Protein AF-A0A2B5QBZ2-F1 (afdb_monomer_lite)

Radius of gyration: 16.88 Å; chains: 1; bounding box: 29×30×40 Å

pLDDT: mean 81.68, std 9.92, range [46.84, 94.62]

Organism: NCBI:txid64104

Foldseek 3Di:
DVVCVVVVHDDDDDDPPDCPVVVVVCVVVVVVPVPQPCVPDPDPVVSVVVVVVVVVVVD

Structure (mmCIF, N/CA/C/O backbone):
data_AF-A0A2B5QBZ2-F1
#
_entry.id   AF-A0A2B5QBZ2-F1
#
loop_
_atom_site.group_PDB
_atom_site.id
_atom_site.type_symbol
_atom_site.label_atom_id
_atom_site.label_alt_id
_atom_site.label_comp_id
_atom_site.label_asym_id
_atom_site.label_entity_id
_atom_site.label_seq_id
_atom_site.pdbx_PDB_ins_code
_atom_site.Cartn_x
_atom_site.Cartn_y
_atom_site.Cartn_z
_atom_site.occupancy
_atom_site.B_iso_or_equiv
_atom_site.auth_seq_id
_atom_site.auth_comp_id
_atom_site.auth_asym_id
_atom_site.auth_atom_id
_atom_site.pdbx_PDB_model_num
ATOM 1 N N . MET A 1 1 ? 4.157 -7.485 14.946 1.00 63.31 1 MET A N 1
ATOM 2 C CA . MET A 1 1 ? 3.446 -7.191 16.218 1.00 63.31 1 MET A CA 1
ATOM 3 C C . MET A 1 1 ? 4.206 -6.212 17.112 1.00 63.31 1 MET A C 1
ATOM 5 O O . MET A 1 1 ? 3.584 -5.258 17.556 1.00 63.31 1 MET A O 1
ATOM 9 N N . LYS A 1 2 ? 5.510 -6.411 17.377 1.00 76.56 2 LYS A N 1
ATOM 10 C CA . LYS A 1 2 ? 6.293 -5.536 18.273 1.00 76.56 2 LYS A CA 1
ATOM 11 C C . LYS A 1 2 ? 6.446 -4.100 17.739 1.00 76.56 2 LYS A C 1
ATOM 13 O O . LYS A 1 2 ? 6.042 -3.171 18.420 1.00 76.56 2 LYS A O 1
ATOM 18 N N . GLN A 1 3 ? 6.845 -3.948 16.475 1.00 90.06 3 GLN A N 1
ATOM 19 C CA . GLN A 1 3 ? 7.023 -2.636 15.825 1.00 90.06 3 GLN A CA 1
ATOM 20 C C . GLN A 1 3 ? 5.742 -1.784 15.796 1.00 90.06 3 GLN A C 1
ATOM 22 O O . GLN A 1 3 ? 5.774 -0.596 16.076 1.00 90.06 3 GLN A O 1
ATOM 27 N N . LEU A 1 4 ? 4.583 -2.393 15.522 1.00 89.88 4 LEU A N 1
ATOM 28 C CA . LEU A 1 4 ? 3.306 -1.665 15.496 1.00 89.88 4 LEU A CA 1
ATOM 29 C C . LEU A 1 4 ? 2.891 -1.182 16.891 1.00 89.88 4 LEU A C 1
ATOM 31 O O . LEU A 1 4 ? 2.352 -0.089 17.019 1.00 89.88 4 LEU A O 1
ATOM 35 N N . LYS A 1 5 ? 3.190 -1.966 17.937 1.00 88.56 5 LYS A N 1
ATOM 36 C CA . LYS A 1 5 ? 2.982 -1.550 19.331 1.00 88.56 5 LYS A CA 1
ATOM 37 C C . LYS A 1 5 ? 3.933 -0.419 19.731 1.00 88.56 5 LYS A C 1
ATOM 39 O O . LYS A 1 5 ? 3.486 0.524 20.367 1.00 88.56 5 LYS A O 1
ATOM 44 N N . GLU A 1 6 ? 5.202 -0.493 19.328 1.00 94.62 6 GLU A N 1
ATOM 45 C CA . GLU A 1 6 ? 6.206 0.560 19.563 1.00 94.62 6 GLU A CA 1
ATOM 46 C C . GLU A 1 6 ? 5.820 1.885 18.884 1.00 94.62 6 GLU A C 1
ATOM 48 O O . GLU A 1 6 ? 6.056 2.951 19.439 1.00 94.62 6 GLU A O 1
ATOM 53 N N . MET A 1 7 ? 5.155 1.821 17.727 1.00 93.88 7 MET A N 1
ATOM 54 C CA . MET A 1 7 ? 4.634 2.991 17.010 1.00 93.88 7 MET A CA 1
ATOM 55 C C . MET A 1 7 ? 3.246 3.455 17.491 1.00 93.88 7 MET A C 1
ATOM 57 O O . MET A 1 7 ? 2.681 4.377 16.908 1.00 93.88 7 MET A O 1
ATOM 61 N N . GLY A 1 8 ? 2.652 2.809 18.503 1.00 92.94 8 GLY A N 1
ATOM 62 C CA . GLY A 1 8 ? 1.306 3.140 18.990 1.00 92.94 8 GLY A CA 1
ATOM 63 C C . GLY A 1 8 ? 0.176 2.843 17.992 1.00 92.94 8 GLY A C 1
ATOM 64 O O . GLY A 1 8 ? -0.944 3.325 18.157 1.00 92.94 8 GLY A O 1
ATOM 65 N N . ILE A 1 9 ? 0.438 2.042 16.956 1.00 92.62 9 ILE A N 1
ATOM 66 C CA . ILE A 1 9 ? -0.529 1.725 15.904 1.00 92.62 9 ILE A CA 1
ATOM 67 C C . ILE A 1 9 ? -1.402 0.550 16.351 1.00 92.62 9 ILE A C 1
ATOM 69 O O . ILE A 1 9 ? -0.934 -0.583 16.529 1.00 92.62 9 ILE A O 1
ATOM 73 N N . ARG A 1 10 ? -2.710 0.800 16.483 1.00 89.31 10 ARG A N 1
ATOM 74 C CA . ARG A 1 10 ? -3.692 -0.250 16.769 1.00 89.31 10 ARG A CA 1
ATOM 75 C C . ARG A 1 10 ? -3.914 -1.107 15.525 1.00 89.31 10 ARG A C 1
ATOM 77 O O . ARG A 1 10 ? -4.496 -0.657 14.545 1.00 89.31 10 ARG A O 1
ATOM 84 N N . GLN A 1 11 ? -3.495 -2.366 15.593 1.00 83.69 11 GLN A N 1
ATOM 85 C CA . GLN A 1 11 ? -3.789 -3.347 14.550 1.00 83.69 11 GLN A CA 1
ATOM 86 C C . GLN A 1 11 ? -5.285 -3.676 14.542 1.00 83.69 11 GLN A C 1
ATOM 88 O O . GLN A 1 11 ? -5.830 -4.110 15.557 1.00 83.69 11 GLN A O 1
ATOM 93 N N . SER A 1 12 ? -5.928 -3.493 13.391 1.00 82.75 12 SER A N 1
ATOM 94 C CA . SER A 1 12 ? -7.258 -4.026 13.102 1.00 82.75 12 SER A CA 1
ATOM 95 C C . SER A 1 12 ? -7.080 -5.217 12.172 1.00 82.75 12 SER A C 1
ATOM 97 O O . SER A 1 12 ? -6.612 -5.051 11.050 1.00 82.75 12 SER A O 1
ATOM 99 N N . MET A 1 13 ? -7.388 -6.417 12.657 1.00 79.81 13 MET A N 1
ATOM 100 C CA . MET A 1 13 ? -7.343 -7.626 11.839 1.00 79.81 13 MET A CA 1
ATOM 101 C C . MET A 1 13 ? -8.763 -7.967 11.403 1.00 79.81 13 MET A C 1
ATOM 103 O O . MET A 1 13 ? -9.660 -8.060 12.244 1.00 79.81 13 MET A O 1
ATOM 107 N N . SER A 1 14 ? -8.959 -8.179 10.105 1.00 75.62 14 SER A N 1
ATOM 108 C CA . SER A 1 14 ? -10.222 -8.682 9.581 1.00 75.62 14 SER A CA 1
ATOM 109 C C . SER A 1 14 ? -10.475 -10.114 10.068 1.00 75.62 14 SER A C 1
ATOM 111 O O . SER A 1 14 ? -9.545 -10.884 10.340 1.00 75.62 14 SER A O 1
ATOM 113 N N . ARG A 1 15 ? -11.749 -10.500 10.214 1.00 77.56 15 ARG A N 1
ATOM 114 C CA . ARG A 1 15 ? -12.098 -11.909 10.467 1.00 77.56 15 ARG A CA 1
ATOM 115 C C . ARG A 1 15 ? -11.696 -12.738 9.244 1.00 77.56 15 ARG A C 1
ATOM 117 O O . ARG A 1 15 ? -11.866 -12.281 8.114 1.00 77.56 15 ARG A O 1
ATOM 124 N N . ARG A 1 16 ? -11.199 -13.966 9.451 1.00 74.94 16 ARG A N 1
ATOM 125 C CA . ARG A 1 16 ? -10.890 -14.886 8.338 1.00 74.94 16 ARG A CA 1
ATOM 126 C C . ARG A 1 16 ? -12.121 -15.021 7.431 1.00 74.94 16 ARG A C 1
ATOM 128 O O . ARG A 1 16 ? -13.194 -15.351 7.923 1.00 74.94 16 ARG A O 1
ATOM 135 N N . GLY A 1 17 ? -11.950 -14.752 6.137 1.00 67.69 17 GLY A N 1
ATOM 136 C CA . GLY A 1 17 ? -13.025 -14.792 5.138 1.00 67.69 17 GLY A CA 1
ATOM 137 C C . GLY A 1 17 ? -13.763 -13.466 4.896 1.00 67.69 17 GLY A C 1
ATOM 138 O O . GLY A 1 17 ? -14.645 -13.432 4.047 1.00 67.69 17 GLY A O 1
ATOM 139 N N . SER A 1 18 ? -13.412 -12.373 5.586 1.00 72.25 18 SER A N 1
ATOM 140 C CA . SER A 1 18 ? -13.923 -11.031 5.264 1.00 72.25 18 SER A CA 1
ATOM 141 C C . SER A 1 18 ? -13.139 -10.435 4.094 1.00 72.25 18 SER A C 1
ATOM 143 O O . SER A 1 18 ? -11.976 -10.062 4.250 1.00 72.25 18 SER A O 1
ATOM 145 N N . CYS A 1 19 ? -13.769 -10.348 2.920 1.00 72.06 19 CYS A N 1
ATOM 146 C CA . CYS A 1 19 ? -13.169 -9.750 1.727 1.00 72.06 19 CYS A CA 1
ATOM 147 C C . CYS A 1 19 ? -13.182 -8.218 1.750 1.00 72.06 19 CYS A C 1
ATOM 149 O O . CYS A 1 19 ? -12.430 -7.616 1.002 1.00 72.06 19 CYS A O 1
ATOM 151 N N . LEU A 1 20 ? -13.982 -7.573 2.605 1.00 76.19 20 LEU A N 1
ATOM 152 C CA . LEU A 1 20 ? -14.181 -6.117 2.566 1.00 76.19 20 LEU A CA 1
ATOM 153 C C . LEU A 1 20 ? -12.894 -5.324 2.828 1.00 76.19 20 LEU A C 1
ATOM 155 O O . LEU A 1 20 ? -12.677 -4.288 2.209 1.00 76.19 20 LEU A O 1
ATOM 159 N N . ASP A 1 21 ? -12.020 -5.839 3.693 1.00 81.00 21 ASP A N 1
ATOM 160 C CA . ASP A 1 21 ? -10.744 -5.193 4.008 1.00 81.00 21 ASP A CA 1
ATOM 161 C C . ASP A 1 21 ? -9.690 -5.404 2.905 1.00 81.00 21 ASP A C 1
ATOM 163 O O . ASP A 1 21 ? -8.783 -4.587 2.755 1.00 81.00 21 ASP A O 1
ATOM 167 N N . ASN A 1 22 ? -9.808 -6.484 2.118 1.00 83.88 22 ASN A N 1
ATOM 168 C CA . ASN A 1 22 ? -8.834 -6.842 1.079 1.00 83.88 22 ASN A CA 1
ATOM 169 C C . ASN A 1 22 ? -9.274 -6.442 -0.336 1.00 83.88 22 ASN A C 1
ATOM 171 O O . ASN A 1 22 ? -8.435 -6.100 -1.160 1.00 83.88 22 ASN A O 1
ATOM 175 N N . ALA A 1 23 ? -10.577 -6.428 -0.611 1.00 87.75 23 ALA A N 1
ATOM 176 C CA . ALA A 1 23 ? -11.177 -6.110 -1.903 1.00 87.75 23 ALA A CA 1
ATOM 177 C C . ALA A 1 23 ? -10.674 -4.792 -2.521 1.00 87.75 23 ALA A C 1
ATOM 179 O O . ALA A 1 23 ? -10.319 -4.806 -3.701 1.00 87.75 23 ALA A O 1
ATOM 1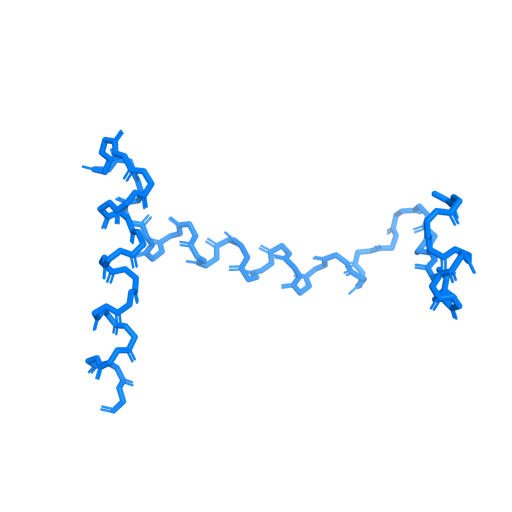80 N N . PRO A 1 24 ? -10.572 -3.662 -1.788 1.00 88.44 24 PRO A N 1
ATOM 181 C CA . PRO A 1 24 ? -10.030 -2.437 -2.378 1.00 88.44 24 PRO A CA 1
ATOM 182 C C . PRO A 1 24 ? -8.548 -2.579 -2.751 1.00 88.44 24 PRO A C 1
ATOM 184 O O . PRO A 1 24 ? -8.120 -2.065 -3.783 1.00 88.44 24 PRO A O 1
ATOM 187 N N . MET A 1 25 ? -7.768 -3.310 -1.948 1.00 89.44 25 MET A N 1
ATOM 188 C CA . MET A 1 25 ? -6.356 -3.574 -2.226 1.00 89.44 25 MET A CA 1
ATOM 189 C C . MET A 1 25 ? -6.194 -4.496 -3.447 1.00 89.44 25 MET A C 1
ATOM 191 O O . MET A 1 25 ? -5.368 -4.227 -4.319 1.00 89.44 25 MET A O 1
ATOM 195 N N . GLU A 1 26 ? -6.997 -5.557 -3.535 1.00 89.19 26 GLU A N 1
ATOM 196 C CA . GLU A 1 26 ? -7.012 -6.495 -4.663 1.00 89.19 26 GLU A CA 1
ATOM 197 C C . GLU A 1 26 ? -7.413 -5.804 -5.964 1.00 89.19 26 GLU A C 1
ATOM 199 O O . GLU A 1 26 ? -6.726 -5.966 -6.970 1.00 89.19 26 GLU A O 1
ATOM 204 N N . SER A 1 27 ? -8.475 -4.996 -5.935 1.00 90.44 27 SER A N 1
ATOM 205 C CA . SER A 1 27 ? -8.926 -4.226 -7.095 1.00 90.44 27 SER A CA 1
ATOM 206 C C . SER A 1 27 ? -7.845 -3.254 -7.567 1.00 90.44 27 SER A C 1
ATOM 208 O O . SER A 1 27 ? -7.485 -3.264 -8.743 1.00 90.44 27 SER A O 1
ATOM 210 N N . PHE A 1 28 ? -7.249 -2.484 -6.650 1.00 89.94 28 PHE A N 1
ATOM 211 C CA . PHE A 1 28 ? -6.164 -1.562 -6.982 1.00 89.94 28 PHE A CA 1
ATOM 212 C C . PHE A 1 28 ? -4.970 -2.278 -7.629 1.00 89.94 28 PHE A C 1
ATOM 214 O O . PHE A 1 28 ? -4.498 -1.870 -8.690 1.00 89.94 28 PHE A O 1
ATOM 221 N N . PHE A 1 29 ? -4.484 -3.368 -7.027 1.00 87.44 29 PHE A N 1
ATOM 222 C CA . PHE A 1 29 ? -3.335 -4.096 -7.568 1.00 87.44 29 PHE A CA 1
ATOM 223 C C . PHE A 1 29 ? -3.659 -4.927 -8.810 1.00 87.44 29 PHE A C 1
ATOM 225 O O . PHE A 1 29 ? -2.735 -5.244 -9.560 1.00 87.44 29 PHE A O 1
ATOM 232 N N . GLY A 1 30 ? -4.923 -5.283 -9.036 1.00 88.38 30 GLY A N 1
ATOM 233 C CA . GLY A 1 30 ? -5.393 -5.851 -10.297 1.00 88.38 30 GLY A CA 1
ATOM 234 C C . GLY A 1 30 ? -5.226 -4.840 -11.424 1.00 88.38 30 GLY A C 1
ATOM 235 O O . GLY A 1 30 ? -4.421 -5.057 -12.325 1.00 88.38 30 GLY A O 1
ATOM 236 N N . HIS A 1 31 ? -5.862 -3.674 -11.287 1.00 87.38 31 HIS A N 1
ATOM 237 C CA . HIS A 1 31 ? -5.767 -2.595 -12.274 1.00 87.38 31 HIS A CA 1
ATOM 238 C C . HIS A 1 31 ? -4.327 -2.137 -12.513 1.00 87.38 31 HIS A C 1
ATOM 240 O O . HIS A 1 31 ? -3.904 -1.974 -13.652 1.00 87.38 31 HIS A O 1
ATOM 246 N N . MET A 1 32 ? -3.528 -2.010 -11.450 1.00 86.62 32 MET A N 1
ATOM 247 C CA . MET A 1 32 ? -2.119 -1.643 -11.577 1.00 86.62 32 MET A CA 1
ATOM 248 C C . MET A 1 32 ? -1.325 -2.651 -12.425 1.00 86.62 32 MET A C 1
ATOM 250 O O . MET A 1 32 ? -0.429 -2.248 -13.157 1.00 86.62 32 MET A O 1
ATOM 254 N N . LYS A 1 33 ? -1.617 -3.954 -12.334 1.00 84.38 33 LYS A N 1
ATOM 255 C CA . LYS A 1 33 ? -0.925 -4.979 -13.134 1.00 84.38 33 LYS A CA 1
ATOM 256 C C . LYS A 1 33 ? -1.395 -5.011 -14.584 1.00 84.38 33 LYS A C 1
ATOM 258 O O . LYS A 1 33 ? -0.586 -5.343 -15.441 1.00 84.38 33 LYS A O 1
ATOM 263 N N . ASP A 1 34 ? -2.657 -4.678 -14.836 1.00 84.94 34 ASP A N 1
ATOM 264 C CA . ASP A 1 34 ? -3.209 -4.602 -16.190 1.00 84.94 34 ASP A CA 1
ATOM 265 C C . ASP A 1 34 ? -2.696 -3.359 -16.932 1.00 84.94 34 ASP A C 1
ATOM 267 O O . ASP A 1 34 ? -2.381 -3.422 -18.118 1.00 84.94 34 ASP A O 1
ATOM 271 N N . GLU A 1 35 ? -2.564 -2.229 -16.231 1.00 82.75 35 GLU A N 1
ATOM 272 C CA . GLU A 1 35 ? -2.096 -0.969 -16.819 1.00 82.75 35 GLU A CA 1
ATOM 273 C C . GLU A 1 35 ? -0.568 -0.857 -16.921 1.00 82.75 35 GLU A C 1
ATOM 275 O O . GLU A 1 35 ? -0.056 -0.120 -17.767 1.00 82.75 35 GLU A O 1
ATOM 280 N N . LEU 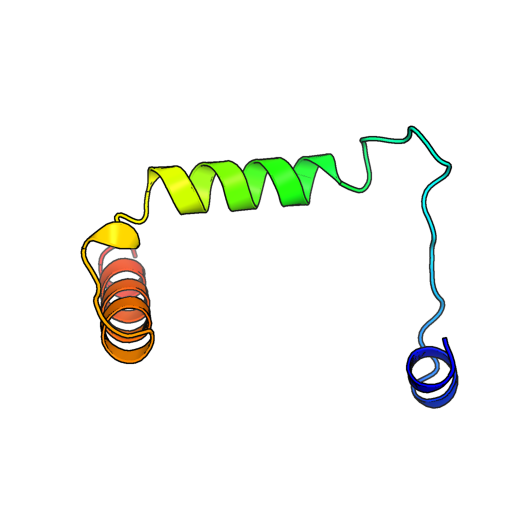A 1 36 ? 0.182 -1.536 -16.048 1.00 82.75 36 LEU A N 1
ATOM 281 C CA . LEU A 1 36 ? 1.642 -1.534 -16.093 1.00 82.75 36 LEU A CA 1
ATOM 282 C C . LEU A 1 36 ? 2.147 -2.752 -16.857 1.00 82.75 36 LEU A C 1
ATOM 284 O O . LEU A 1 36 ? 2.084 -3.872 -16.357 1.00 82.75 36 LEU A O 1
ATOM 288 N N . ASP A 1 37 ? 2.816 -2.531 -17.987 1.00 80.44 37 ASP A N 1
ATOM 289 C CA . ASP A 1 37 ? 3.631 -3.572 -18.621 1.00 80.44 37 ASP A CA 1
ATOM 290 C C . ASP A 1 37 ? 4.969 -3.753 -17.880 1.00 80.44 37 ASP A C 1
ATOM 292 O O . ASP A 1 37 ? 6.067 -3.528 -18.393 1.00 80.44 37 ASP A O 1
ATOM 296 N N . TYR A 1 38 ? 4.885 -4.122 -16.602 1.00 80.31 38 TYR A N 1
ATOM 297 C CA . TYR A 1 38 ? 6.045 -4.234 -15.722 1.00 80.31 38 TYR A CA 1
ATOM 298 C C . TYR A 1 38 ? 7.032 -5.324 -16.178 1.00 80.31 38 TYR A C 1
ATOM 300 O O . TYR A 1 38 ? 8.196 -5.297 -15.781 1.00 80.31 38 TYR A O 1
ATOM 308 N N . LYS A 1 39 ? 6.589 -6.262 -17.028 1.00 81.56 39 LYS A N 1
ATOM 309 C CA . LYS A 1 39 ? 7.409 -7.351 -17.582 1.00 81.56 39 LYS A CA 1
ATOM 310 C C . LYS A 1 39 ? 8.415 -6.862 -18.625 1.00 81.56 39 LYS A C 1
ATOM 312 O O . LYS A 1 39 ? 9.456 -7.493 -18.792 1.00 81.56 39 LYS A O 1
ATOM 317 N N . CYS A 1 40 ? 8.151 -5.730 -19.274 1.00 82.56 40 CYS A N 1
ATOM 318 C CA . CYS A 1 40 ? 9.077 -5.122 -20.228 1.00 82.56 40 CYS A CA 1
ATOM 319 C C . CYS A 1 40 ? 10.251 -4.378 -19.568 1.00 82.56 40 CYS A C 1
ATOM 321 O O . CYS A 1 40 ? 11.219 -4.023 -20.245 1.00 82.56 40 CYS A O 1
ATOM 323 N N . TYR A 1 41 ? 10.231 -4.182 -18.245 1.00 85.38 41 TYR A N 1
ATOM 324 C CA . TYR A 1 41 ? 11.296 -3.486 -17.525 1.00 85.38 41 TYR A CA 1
ATOM 325 C C . TYR A 1 41 ? 12.234 -4.468 -16.825 1.00 85.38 41 TYR A C 1
ATOM 327 O O . TYR A 1 41 ? 11.845 -5.221 -15.938 1.00 85.38 41 TYR A O 1
ATOM 335 N N . LYS A 1 42 ? 13.520 -4.410 -17.184 1.00 85.88 42 LYS A N 1
ATOM 336 C CA . LYS A 1 42 ? 14.562 -5.278 -16.608 1.00 85.88 42 LYS A CA 1
ATOM 337 C C . LYS A 1 42 ? 14.970 -4.888 -15.189 1.00 85.88 42 LYS A C 1
ATOM 339 O O . LYS A 1 42 ? 15.512 -5.712 -14.460 1.00 85.88 42 LYS A O 1
ATOM 344 N N . THR A 1 43 ? 14.758 -3.630 -14.802 1.00 89.38 43 THR A N 1
ATOM 345 C CA . THR A 1 43 ? 15.097 -3.139 -13.464 1.00 89.38 43 THR A CA 1
ATOM 346 C C . THR A 1 43 ? 13.973 -2.284 -12.901 1.00 89.38 43 THR A C 1
ATOM 348 O O . THR A 1 43 ? 13.257 -1.591 -13.628 1.00 89.38 43 THR A O 1
ATOM 351 N N . TYR A 1 44 ? 13.866 -2.289 -11.573 1.00 87.31 44 TYR A N 1
ATOM 352 C CA . TYR A 1 44 ? 12.907 -1.466 -10.841 1.00 87.31 44 TYR A CA 1
ATOM 353 C C . TYR A 1 44 ? 13.073 0.036 -11.124 1.00 87.31 44 TYR A C 1
ATOM 355 O O . TYR A 1 44 ? 12.098 0.782 -11.117 1.00 87.31 44 TYR A O 1
ATOM 363 N N . VAL A 1 45 ? 14.298 0.482 -11.421 1.00 90.19 45 VAL A N 1
ATOM 364 C CA . VAL A 1 45 ? 14.594 1.887 -11.724 1.00 90.19 45 VAL A CA 1
ATOM 365 C C . VAL A 1 45 ? 13.844 2.342 -12.976 1.00 90.19 45 VAL A C 1
ATOM 367 O O . VAL A 1 45 ? 13.162 3.363 -12.926 1.00 90.19 45 VAL A O 1
ATOM 370 N N . TYR A 1 46 ? 13.894 1.570 -14.067 1.00 87.25 46 TYR A N 1
ATOM 371 C CA . TYR A 1 46 ? 13.190 1.933 -15.302 1.00 87.25 46 TYR A CA 1
ATOM 372 C C . TYR A 1 46 ? 11.670 1.908 -15.133 1.00 87.25 46 TYR A C 1
ATOM 374 O O . TYR A 1 46 ? 10.993 2.824 -15.599 1.00 87.25 46 TYR A O 1
ATOM 382 N N . LEU A 1 47 ? 11.143 0.916 -14.407 1.00 88.19 47 LEU A N 1
ATOM 383 C CA . LEU A 1 47 ? 9.717 0.847 -14.088 1.00 88.19 47 LEU A CA 1
ATOM 384 C C . LEU A 1 47 ? 9.263 2.081 -13.293 1.00 88.19 47 LEU A C 1
ATOM 386 O O . LEU A 1 47 ? 8.273 2.719 -13.643 1.00 88.19 47 LEU A O 1
ATOM 390 N N . LYS A 1 48 ? 10.019 2.470 -12.259 1.00 87.00 48 LYS A N 1
ATOM 391 C CA . LYS A 1 48 ? 9.707 3.632 -11.416 1.00 87.00 48 LYS A CA 1
ATOM 392 C C . LYS A 1 48 ? 9.743 4.944 -12.201 1.00 87.00 48 LYS A C 1
ATOM 394 O O . LYS A 1 48 ? 8.874 5.792 -12.011 1.00 87.00 48 LYS A O 1
ATOM 399 N N . ILE A 1 49 ? 10.723 5.098 -13.090 1.00 86.00 49 ILE A N 1
ATOM 400 C CA . ILE A 1 49 ? 10.825 6.253 -13.987 1.00 86.00 49 ILE A CA 1
ATOM 401 C C . ILE A 1 49 ? 9.586 6.326 -14.887 1.00 86.00 49 ILE A C 1
ATOM 403 O O . ILE A 1 49 ? 8.935 7.367 -14.955 1.00 86.00 49 ILE A O 1
ATOM 407 N N . HIS A 1 50 ? 9.209 5.213 -15.519 1.00 84.50 50 HIS A N 1
ATOM 408 C CA . HIS A 1 50 ? 8.031 5.157 -16.380 1.00 84.50 50 HIS A CA 1
ATOM 409 C C . HIS A 1 50 ? 6.732 5.486 -15.628 1.00 84.50 50 HIS A C 1
ATOM 411 O O . HIS A 1 50 ? 5.923 6.270 -16.124 1.00 84.50 50 HIS A O 1
ATOM 417 N N . MET A 1 51 ? 6.548 4.955 -14.414 1.00 83.44 51 MET A N 1
ATOM 418 C CA . MET A 1 51 ? 5.390 5.272 -13.567 1.00 83.44 51 MET A CA 1
ATOM 419 C C . MET A 1 51 ? 5.315 6.767 -13.217 1.00 83.44 51 MET A C 1
ATOM 421 O O . MET A 1 51 ? 4.227 7.347 -13.228 1.00 83.44 51 MET A O 1
ATOM 425 N N . PHE A 1 52 ? 6.458 7.406 -12.943 1.00 82.75 52 PHE A N 1
ATOM 426 C CA . PHE A 1 52 ? 6.521 8.837 -12.633 1.00 82.75 52 PHE A CA 1
ATOM 427 C C . PHE A 1 52 ?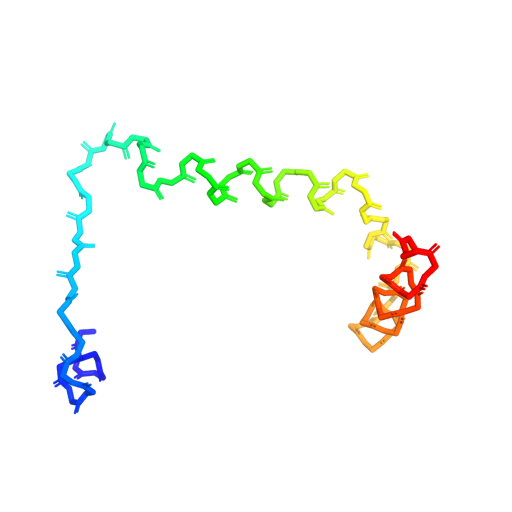 6.160 9.706 -13.846 1.00 82.75 52 PHE A C 1
ATOM 429 O O . PHE A 1 52 ? 5.374 10.642 -13.719 1.00 82.75 52 PHE A O 1
ATOM 436 N N . PHE A 1 53 ? 6.663 9.359 -15.036 1.00 79.12 53 PHE A N 1
ATOM 437 C CA . PHE A 1 53 ? 6.333 10.074 -16.271 1.00 79.12 53 PHE A CA 1
ATOM 438 C C . PHE A 1 53 ? 4.867 9.893 -16.689 1.00 79.12 53 PHE A C 1
ATOM 440 O O . PHE A 1 53 ? 4.203 10.880 -16.994 1.00 79.12 53 PHE A O 1
ATOM 447 N N . ASN A 1 54 ? 4.325 8.672 -16.633 1.00 72.69 54 ASN A N 1
ATOM 448 C CA . ASN A 1 54 ? 2.923 8.414 -16.992 1.00 72.69 54 ASN A CA 1
ATOM 449 C C . ASN A 1 54 ? 1.937 9.149 -16.078 1.00 72.69 54 ASN A C 1
ATOM 451 O O . ASN A 1 54 ? 0.901 9.619 -16.540 1.00 72.69 54 ASN A O 1
ATOM 455 N N . SER A 1 55 ? 2.270 9.294 -14.794 1.00 66.50 55 SER A N 1
ATOM 456 C CA . SER A 1 55 ? 1.423 10.009 -13.833 1.00 66.50 55 SER A CA 1
ATOM 457 C C . SER A 1 55 ? 1.375 11.526 -14.080 1.00 66.50 55 SER A C 1
ATOM 459 O O . SER A 1 55 ? 0.389 12.162 -13.717 1.00 66.50 55 SER A O 1
ATOM 461 N N . SER A 1 56 ? 2.404 12.114 -14.706 1.00 59.50 56 SER A N 1
ATOM 462 C CA . SER A 1 56 ? 2.420 13.539 -15.086 1.00 59.50 56 SER A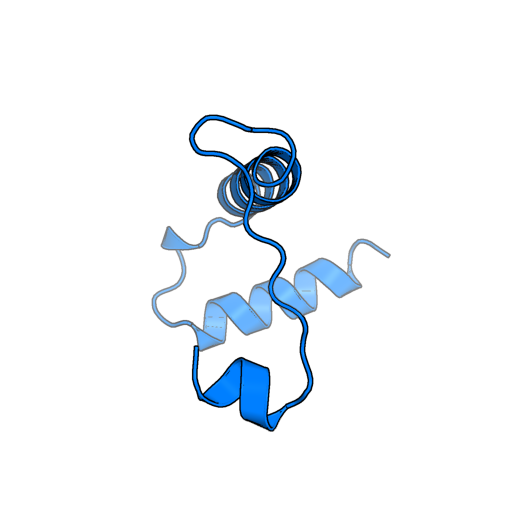 CA 1
ATOM 463 C C . SER A 1 56 ? 1.679 13.834 -16.393 1.00 59.50 56 SER A C 1
ATOM 465 O O . SER A 1 56 ? 1.262 14.968 -16.589 1.00 59.50 56 SER A O 1
ATOM 467 N N . VAL A 1 57 ? 1.502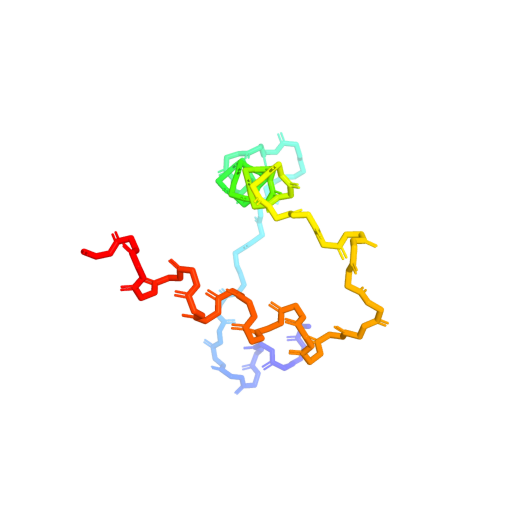 12.841 -17.272 1.00 57.47 57 VAL A N 1
ATOM 468 C CA . VAL A 1 57 ? 0.802 12.995 -18.566 1.00 57.47 57 VAL A CA 1
ATOM 469 C C . VAL A 1 57 ? -0.716 12.800 -18.432 1.00 57.47 57 VAL A C 1
ATOM 471 O O . VAL A 1 57 ? -1.467 13.278 -19.273 1.00 57.47 57 VAL A O 1
ATOM 474 N N . ARG A 1 58 ? -1.189 12.128 -17.371 1.00 55.62 58 ARG A N 1
ATOM 475 C CA . ARG A 1 58 ? -2.627 11.927 -17.092 1.00 55.62 58 ARG A CA 1
ATOM 476 C C . ARG A 1 58 ? -3.268 13.033 -16.230 1.00 55.62 58 ARG A C 1
ATOM 478 O O . ARG A 1 58 ? -4.361 12.815 -15.709 1.00 55.62 58 ARG A O 1
ATOM 485 N N . LYS A 1 59 ? -2.590 14.168 -16.028 1.00 46.84 59 LYS A N 1
ATOM 486 C CA . LYS A 1 59 ? -3.180 15.367 -15.410 1.0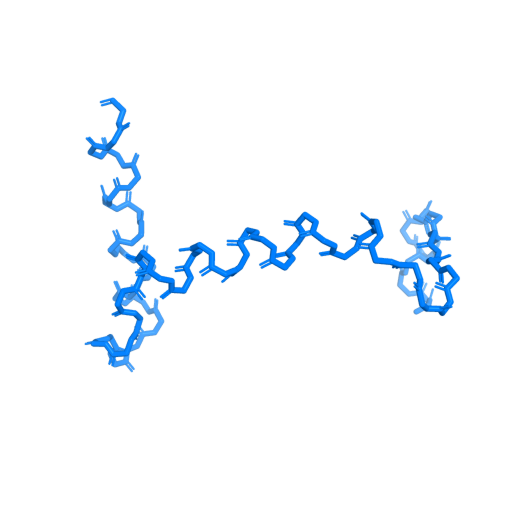0 46.84 59 LYS A CA 1
ATOM 487 C C . LYS A 1 59 ? -3.704 16.319 -16.470 1.00 46.84 59 LYS A C 1
ATOM 489 O O . LYS A 1 59 ? -3.018 16.454 -17.504 1.00 46.84 59 LYS A O 1
#

InterPro domains:
  IPR001584 Integrase, catalytic core [PF13683] (8-39)
  IPR012337 Ribonuclease H-like superfamily [SSF53098] (3-43)

Sequence (59 aa):
MKQLKEMGIRQSMSRRGSCLDNAPMESFFGHMKDELDYKCYKTYVYLKIHMFFNSSVRK

Secondary structure (DSSP, 8-state):
-HHHHHTT----PPPTT--TTTHHHHHHHHHHHHH--GGG-SSHHHHHHHHHHHHHHT-